Protein AF-A0A5C7PJI1-F1 (afdb_monomer_lite)

Structure (mmCIF, N/CA/C/O backbone):
data_AF-A0A5C7PJI1-F1
#
_entry.id   AF-A0A5C7PJI1-F1
#
loop_
_atom_site.group_PDB
_atom_site.id
_atom_site.type_symbol
_atom_site.label_atom_id
_atom_site.label_alt_id
_atom_site.label_comp_id
_atom_site.label_asym_id
_atom_site.label_entity_id
_atom_site.label_seq_id
_atom_site.pdbx_PDB_ins_code
_atom_site.Cartn_x
_atom_site.Cartn_y
_atom_site.Cartn_z
_atom_site.occupancy
_atom_site.B_iso_or_equiv
_atom_site.auth_seq_id
_atom_site.auth_comp_id
_atom_site.auth_asym_id
_atom_site.auth_atom_id
_atom_site.pdbx_PDB_model_num
ATOM 1 N N . MET A 1 1 ? 23.515 14.750 -4.716 1.00 52.41 1 MET A N 1
ATOM 2 C CA . MET A 1 1 ? 23.216 14.634 -3.266 1.00 52.41 1 MET A CA 1
ATOM 3 C C . MET A 1 1 ? 21.837 15.170 -2.855 1.00 52.41 1 MET A C 1
ATOM 5 O O . MET A 1 1 ? 21.389 14.827 -1.773 1.00 52.41 1 MET A O 1
ATOM 9 N N . TRP A 1 2 ? 21.141 15.983 -3.664 1.00 44.91 2 TRP A N 1
ATOM 10 C CA . TRP A 1 2 ? 19.938 16.701 -3.202 1.00 44.91 2 TRP A CA 1
ATOM 11 C C . TRP A 1 2 ? 18.648 15.899 -3.472 1.00 44.91 2 TRP A C 1
ATOM 13 O O . TRP A 1 2 ? 17.656 16.036 -2.766 1.00 44.91 2 TRP A O 1
ATOM 23 N N . THR A 1 3 ? 18.696 14.969 -4.428 1.00 54.28 3 THR A N 1
ATOM 24 C CA . THR A 1 3 ? 17.583 14.095 -4.830 1.00 54.28 3 THR A CA 1
ATOM 25 C C . THR A 1 3 ? 17.380 12.877 -3.921 1.00 54.28 3 THR A C 1
ATOM 27 O O . THR A 1 3 ? 16.266 12.369 -3.834 1.00 54.28 3 THR A O 1
ATOM 30 N N . LEU A 1 4 ? 18.406 12.447 -3.171 1.00 54.62 4 LEU A N 1
ATOM 31 C CA . LEU A 1 4 ? 18.307 11.299 -2.254 1.00 54.62 4 LEU A CA 1
ATOM 32 C C . LEU A 1 4 ? 17.438 11.607 -1.014 1.00 54.62 4 LEU A C 1
ATOM 34 O O . LEU A 1 4 ? 16.785 10.721 -0.472 1.00 54.62 4 LEU A O 1
ATOM 38 N N . LYS A 1 5 ? 17.386 12.878 -0.585 1.00 56.16 5 LYS A N 1
ATOM 39 C CA . LYS A 1 5 ? 16.623 13.318 0.598 1.00 56.16 5 LYS A CA 1
ATOM 40 C C . LYS A 1 5 ? 15.112 13.416 0.325 1.00 56.16 5 LYS A C 1
ATOM 42 O O . LYS A 1 5 ? 14.319 13.244 1.244 1.00 56.16 5 LYS A O 1
ATOM 47 N N . LEU A 1 6 ? 14.718 13.617 -0.939 1.00 59.06 6 LEU A N 1
ATOM 48 C CA . LEU A 1 6 ? 13.310 13.685 -1.356 1.00 59.06 6 LEU A CA 1
ATOM 49 C C . LEU A 1 6 ? 12.646 12.302 -1.408 1.00 59.06 6 LEU A C 1
ATOM 51 O O . LEU A 1 6 ? 11.485 12.173 -1.030 1.00 59.06 6 LEU A O 1
ATOM 55 N N . MET A 1 7 ? 13.388 11.257 -1.786 1.00 58.25 7 MET A N 1
ATOM 56 C CA . MET A 1 7 ? 12.870 9.882 -1.759 1.00 58.25 7 MET A CA 1
ATOM 57 C C . MET A 1 7 ? 12.628 9.392 -0.323 1.00 58.25 7 MET A C 1
ATOM 59 O O . MET A 1 7 ? 11.630 8.727 -0.061 1.00 58.25 7 MET A O 1
ATOM 63 N N . PHE A 1 8 ? 13.494 9.771 0.624 1.00 66.69 8 PHE A N 1
ATOM 64 C CA . PHE A 1 8 ? 13.361 9.357 2.024 1.00 66.69 8 PHE A CA 1
ATOM 65 C C . PHE A 1 8 ? 12.202 10.061 2.743 1.00 66.69 8 PHE A C 1
ATOM 67 O O . PHE A 1 8 ? 11.506 9.433 3.534 1.00 66.69 8 PHE A O 1
ATOM 74 N N . ALA A 1 9 ? 11.958 11.343 2.445 1.00 66.44 9 ALA A N 1
ATOM 75 C CA . ALA A 1 9 ? 10.841 12.093 3.022 1.00 66.44 9 ALA A CA 1
ATOM 76 C C . ALA A 1 9 ? 9.477 11.521 2.598 1.00 66.44 9 ALA A C 1
ATOM 78 O O . ALA A 1 9 ? 8.593 11.393 3.441 1.00 66.44 9 ALA A O 1
ATOM 79 N N . GLY A 1 10 ? 9.338 11.112 1.329 1.00 68.12 10 GLY A N 1
ATOM 80 C CA . GLY A 1 10 ? 8.131 10.443 0.839 1.00 68.12 10 GLY A CA 1
ATOM 81 C C . GLY A 1 10 ? 7.865 9.130 1.576 1.00 68.12 10 GLY A C 1
ATOM 82 O O . GLY A 1 10 ? 6.806 8.963 2.168 1.00 68.12 10 GLY A O 1
ATOM 83 N N . VAL A 1 11 ? 8.859 8.236 1.641 1.00 75.12 11 VAL A N 1
ATOM 84 C CA . VAL A 1 11 ? 8.717 6.942 2.340 1.00 75.12 11 VAL A CA 1
ATOM 85 C C . VAL A 1 11 ? 8.441 7.124 3.837 1.00 75.12 11 VAL A C 1
ATOM 87 O O . VAL A 1 11 ? 7.616 6.410 4.406 1.00 75.12 11 VAL A O 1
ATOM 90 N N . LEU A 1 12 ? 9.095 8.096 4.481 1.00 81.56 12 LEU A N 1
ATOM 91 C CA . LEU A 1 12 ? 8.889 8.388 5.899 1.00 81.56 12 LEU A CA 1
ATOM 92 C C . LEU A 1 12 ? 7.467 8.901 6.177 1.00 81.56 12 LEU A C 1
ATOM 94 O O . LEU A 1 12 ? 6.864 8.505 7.172 1.00 81.56 12 LEU A O 1
ATOM 98 N N . GLN A 1 13 ? 6.913 9.740 5.298 1.00 82.44 13 GLN A N 1
ATOM 99 C CA . GLN A 1 13 ? 5.544 10.249 5.416 1.00 82.44 13 GLN A CA 1
ATOM 100 C C . GLN A 1 13 ? 4.493 9.145 5.211 1.00 82.44 13 GLN A C 1
ATOM 102 O O . GLN A 1 13 ? 3.515 9.080 5.961 1.00 82.44 13 GLN A O 1
ATOM 107 N N . GLU A 1 14 ? 4.710 8.249 4.246 1.00 80.56 14 GLU A N 1
ATOM 108 C CA . GLU A 1 14 ? 3.857 7.074 4.031 1.00 80.56 14 GLU A CA 1
ATOM 109 C C . GLU A 1 14 ? 3.836 6.187 5.283 1.00 80.56 14 GLU A C 1
ATOM 111 O O . GLU A 1 14 ? 2.773 5.907 5.840 1.00 80.56 14 GLU A O 1
ATOM 116 N N . ALA A 1 15 ? 5.016 5.826 5.801 1.00 84.69 15 ALA A N 1
ATOM 117 C CA . ALA A 1 15 ? 5.147 5.004 7.003 1.00 84.69 15 ALA A CA 1
ATOM 118 C C . ALA A 1 15 ? 4.466 5.642 8.226 1.00 84.69 15 ALA A C 1
ATOM 120 O O . ALA A 1 15 ? 3.811 4.946 9.007 1.00 84.69 15 ALA A O 1
ATOM 121 N N . LEU A 1 16 ? 4.568 6.967 8.371 1.00 90.94 16 LEU A N 1
ATOM 122 C CA . LEU A 1 16 ? 3.895 7.707 9.436 1.00 90.94 16 LEU A CA 1
ATOM 123 C C . LEU A 1 16 ? 2.365 7.601 9.318 1.00 90.94 16 LEU A C 1
ATOM 125 O O . LEU A 1 16 ? 1.681 7.382 10.316 1.00 90.94 16 LEU A O 1
ATOM 129 N N . THR A 1 17 ? 1.834 7.698 8.097 1.00 89.88 17 THR A N 1
ATOM 130 C CA . THR A 1 17 ? 0.392 7.610 7.817 1.00 89.88 17 THR A CA 1
ATOM 131 C C . THR A 1 17 ? -0.158 6.224 8.159 1.00 89.88 17 THR A C 1
ATOM 133 O O . THR A 1 17 ? -1.165 6.114 8.864 1.00 89.88 17 THR A O 1
ATOM 136 N N . PHE A 1 18 ? 0.539 5.157 7.749 1.00 89.06 18 PHE A N 1
ATOM 137 C CA . PHE A 1 18 ? 0.187 3.784 8.129 1.00 89.06 18 PHE A CA 1
ATOM 138 C C . PHE A 1 18 ? 0.277 3.562 9.644 1.00 89.06 18 PHE A C 1
ATOM 140 O O . PHE A 1 18 ? -0.603 2.924 10.224 1.00 89.06 18 PHE A O 1
ATOM 147 N N . GLY A 1 19 ? 1.296 4.127 10.298 1.00 92.25 19 GLY A N 1
ATOM 148 C CA . GLY A 1 19 ? 1.455 4.061 11.750 1.00 92.25 19 GLY A CA 1
ATOM 149 C C . GLY A 1 19 ? 0.284 4.700 12.503 1.00 92.25 19 GLY A C 1
ATOM 150 O O . GLY A 1 19 ? -0.296 4.075 13.391 1.00 92.25 19 GLY A O 1
ATOM 151 N N . ILE A 1 20 ? -0.123 5.912 12.114 1.00 94.44 20 ILE A N 1
ATOM 152 C CA . ILE A 1 20 ? -1.265 6.617 12.723 1.00 94.44 20 ILE A CA 1
ATOM 153 C C . ILE A 1 20 ? -2.569 5.840 12.509 1.00 94.44 20 ILE A C 1
ATOM 155 O O . ILE A 1 20 ? -3.375 5.711 13.437 1.00 94.44 20 ILE A O 1
ATOM 159 N N . ALA A 1 21 ? -2.778 5.291 11.311 1.00 92.62 21 ALA A N 1
ATOM 160 C CA . ALA A 1 21 ? -3.955 4.481 11.017 1.00 92.62 21 ALA A CA 1
ATOM 161 C C . ALA A 1 21 ? -4.004 3.215 11.889 1.00 92.62 21 ALA A C 1
ATOM 163 O O . ALA A 1 21 ? -5.042 2.919 12.483 1.00 92.62 21 ALA A O 1
ATOM 164 N N . ALA A 1 22 ? -2.876 2.515 12.048 1.00 93.69 22 ALA A N 1
ATOM 165 C CA . ALA A 1 22 ? -2.777 1.340 12.911 1.00 93.69 22 ALA A CA 1
ATOM 166 C C . ALA A 1 22 ? -3.079 1.670 14.383 1.00 93.69 22 ALA A C 1
ATOM 168 O O . ALA A 1 22 ? -3.849 0.956 15.028 1.00 93.69 22 ALA A O 1
ATOM 169 N N . ILE A 1 23 ? -2.541 2.782 14.900 1.00 96.81 23 ILE A N 1
ATOM 170 C CA . ILE A 1 23 ? -2.831 3.256 16.263 1.00 96.81 23 ILE A CA 1
ATOM 171 C C . ILE A 1 23 ? -4.322 3.575 16.410 1.00 96.81 23 ILE A C 1
ATOM 173 O O . ILE A 1 23 ? -4.943 3.182 17.394 1.00 96.81 23 ILE A O 1
ATOM 177 N N . THR A 1 24 ? -4.923 4.232 15.418 1.00 96.25 24 THR A N 1
ATOM 178 C CA . THR A 1 24 ? -6.348 4.587 15.434 1.00 96.25 24 THR A CA 1
ATOM 179 C C . THR A 1 24 ? -7.232 3.340 15.476 1.00 96.25 24 THR A C 1
ATOM 181 O O . THR A 1 24 ? -8.161 3.269 16.280 1.00 96.25 24 THR A O 1
ATOM 184 N N . ILE A 1 25 ? -6.920 2.321 14.669 1.00 96.19 25 ILE A N 1
ATOM 185 C CA . ILE A 1 25 ? -7.614 1.026 14.699 1.00 96.19 25 ILE A CA 1
ATOM 186 C C . ILE A 1 25 ? -7.466 0.377 16.080 1.00 96.19 25 ILE A C 1
ATOM 188 O O . ILE A 1 25 ? -8.464 -0.050 16.658 1.00 96.19 25 ILE A O 1
ATOM 192 N N . ALA A 1 26 ? -6.254 0.346 16.643 1.00 96.50 26 ALA A N 1
ATOM 193 C CA . ALA A 1 26 ? -6.009 -0.230 17.964 1.00 96.50 26 ALA A CA 1
ATOM 194 C C . ALA A 1 26 ? -6.824 0.474 19.063 1.00 96.50 26 ALA A C 1
ATOM 196 O O . ALA A 1 26 ? -7.465 -0.190 19.877 1.00 96.50 26 ALA A O 1
ATOM 197 N N . VAL A 1 27 ? -6.870 1.810 19.048 1.00 97.12 27 VAL A N 1
ATOM 198 C CA . VAL A 1 27 ? -7.663 2.611 19.992 1.00 97.12 27 VAL A CA 1
ATOM 199 C C . VAL A 1 27 ? -9.160 2.336 19.834 1.00 97.12 27 VAL A C 1
ATOM 201 O O . VAL A 1 27 ? -9.853 2.166 20.836 1.00 97.12 27 VAL A O 1
ATOM 204 N N . LEU A 1 28 ? -9.671 2.236 18.604 1.00 96.25 28 LEU A N 1
ATOM 205 C CA . LEU A 1 28 ? -11.083 1.924 18.351 1.00 96.25 28 LEU A CA 1
ATOM 206 C C . LEU A 1 28 ? -11.466 0.518 18.826 1.00 96.25 28 LEU A C 1
ATOM 208 O O . LEU A 1 28 ? -12.541 0.336 19.401 1.00 96.25 28 LEU A O 1
ATOM 212 N N . LEU A 1 29 ? -10.591 -0.469 18.621 1.00 96.62 29 LEU A N 1
ATOM 213 C CA . LEU A 1 29 ? -10.796 -1.834 19.108 1.00 96.62 29 LEU A CA 1
ATOM 214 C C . LEU A 1 29 ? -10.760 -1.894 20.639 1.00 96.62 29 LEU A C 1
ATOM 216 O O . LEU A 1 29 ? -11.616 -2.537 21.248 1.00 96.62 29 LEU A O 1
ATOM 220 N N . LEU A 1 30 ? -9.829 -1.172 21.267 1.00 97.06 30 LEU A N 1
ATOM 221 C CA . LEU A 1 30 ? -9.754 -1.058 22.721 1.00 97.06 30 LEU A CA 1
ATOM 222 C C . LEU A 1 30 ? -11.014 -0.383 23.285 1.00 97.06 30 LEU A C 1
ATOM 224 O O . LEU A 1 30 ? -11.617 -0.883 24.231 1.00 97.06 30 LEU A O 1
ATOM 228 N N . ALA A 1 31 ? -11.479 0.702 22.662 1.00 93.81 31 ALA A N 1
ATOM 229 C CA . ALA A 1 31 ? -12.723 1.366 23.041 1.00 93.81 31 ALA A CA 1
ATOM 230 C C . ALA A 1 31 ? -13.932 0.422 22.916 1.00 93.81 31 ALA A C 1
ATOM 232 O O . ALA A 1 31 ? -14.760 0.349 23.824 1.00 93.81 31 ALA A O 1
ATOM 233 N N . ALA A 1 32 ? -14.013 -0.369 21.840 1.00 94.62 32 ALA A N 1
ATOM 234 C CA . ALA A 1 32 ? -15.071 -1.364 21.669 1.00 94.62 32 ALA A CA 1
ATOM 235 C C . ALA A 1 32 ? -15.056 -2.452 22.762 1.00 94.62 32 ALA A C 1
ATOM 237 O O . ALA A 1 32 ? -16.107 -3.009 23.090 1.00 94.62 32 ALA A O 1
ATOM 238 N N . TRP A 1 33 ? -13.893 -2.748 23.349 1.00 95.75 33 TRP A N 1
ATOM 239 C CA . TRP A 1 33 ? -13.782 -3.681 24.469 1.00 95.75 33 TRP A CA 1
ATOM 240 C C . TRP A 1 33 ? -14.408 -3.113 25.749 1.00 95.75 33 TRP A C 1
ATOM 242 O O . TRP A 1 33 ? -15.256 -3.768 26.359 1.00 95.75 33 TRP A O 1
ATOM 252 N N . PHE A 1 34 ? -14.043 -1.879 26.113 1.00 96.31 34 PHE A N 1
ATOM 253 C CA . PHE A 1 34 ? -14.434 -1.257 27.385 1.00 96.31 34 PHE A CA 1
ATOM 254 C C . PHE A 1 34 ? -15.834 -0.631 27.396 1.00 96.31 34 PHE A C 1
ATOM 256 O O . PHE A 1 34 ? -16.415 -0.468 28.467 1.00 96.31 34 PHE A O 1
ATOM 263 N N . VAL A 1 35 ? -16.408 -0.276 26.243 1.00 94.50 35 VAL A N 1
ATOM 264 C CA . VAL A 1 35 ? -17.724 0.377 26.210 1.00 94.50 35 VAL A CA 1
ATOM 265 C C . VAL A 1 35 ? -18.850 -0.629 26.495 1.00 94.50 35 VAL A C 1
ATOM 267 O O . VAL A 1 35 ? -19.022 -1.566 25.726 1.00 94.50 35 VAL A O 1
ATOM 270 N N . PRO A 1 36 ? -19.705 -0.438 27.517 1.00 94.44 36 PRO A N 1
ATOM 271 C CA . PRO A 1 36 ? -20.783 -1.385 27.827 1.00 94.44 36 PRO A CA 1
ATOM 272 C C . PRO A 1 36 ? -21.941 -1.352 26.811 1.00 94.44 36 PRO A C 1
ATOM 274 O O . PRO A 1 36 ? -22.667 -2.332 26.650 1.00 94.44 36 PRO A O 1
ATOM 277 N N . SER A 1 37 ? -22.121 -0.240 26.091 1.00 97.31 37 SER A N 1
ATOM 278 C CA . SER A 1 37 ? -23.216 -0.069 25.130 1.00 97.31 37 SER A CA 1
ATOM 279 C C . SER A 1 37 ? -22.970 -0.829 23.824 1.00 97.31 37 SER A C 1
ATOM 281 O O . SER A 1 37 ? -22.072 -0.496 23.049 1.00 97.31 37 SER A O 1
ATOM 283 N N . VAL A 1 38 ? -23.842 -1.797 23.522 1.00 96.75 38 VAL A N 1
ATOM 284 C CA . VAL A 1 38 ? -23.804 -2.596 22.281 1.00 96.75 38 VAL A CA 1
ATOM 285 C C . VAL A 1 38 ? -23.862 -1.718 21.027 1.00 96.75 38 VAL A C 1
ATOM 287 O O . VAL A 1 38 ? -23.196 -2.015 20.034 1.00 96.75 38 VAL A O 1
ATOM 290 N N . ARG A 1 39 ? -24.628 -0.616 21.062 1.00 96.81 39 ARG A N 1
ATOM 291 C CA . ARG A 1 39 ? -24.717 0.320 19.929 1.00 96.81 39 ARG A CA 1
ATOM 292 C C . ARG A 1 39 ? -23.369 0.988 19.663 1.00 96.81 39 ARG A C 1
ATOM 294 O O . ARG A 1 39 ? -22.920 0.968 18.522 1.00 96.81 39 ARG A O 1
ATOM 301 N N . LEU A 1 40 ? -22.699 1.500 20.699 1.00 95.94 40 LEU A N 1
ATOM 302 C CA . LEU A 1 40 ? -21.373 2.107 20.536 1.00 95.94 40 LEU A CA 1
ATOM 303 C C . LEU A 1 40 ? -20.330 1.080 20.082 1.00 95.94 40 LEU A C 1
ATOM 305 O O . LEU A 1 40 ? -19.542 1.400 19.201 1.00 95.94 40 LEU A O 1
ATOM 309 N N . LYS A 1 41 ? -20.351 -0.155 20.609 1.00 95.94 41 LYS A N 1
ATOM 310 C CA . LYS A 1 41 ? -19.427 -1.213 20.160 1.00 95.94 41 LYS A CA 1
ATOM 311 C C . LYS A 1 41 ? -19.508 -1.437 18.653 1.00 95.94 41 LYS A C 1
ATOM 313 O O . LYS A 1 41 ? -18.479 -1.491 17.987 1.00 95.94 41 LYS A O 1
ATOM 318 N N . ARG A 1 42 ? -20.726 -1.531 18.104 1.00 96.75 42 ARG A N 1
ATOM 319 C CA . ARG A 1 42 ? -20.936 -1.692 16.655 1.00 96.75 42 ARG A CA 1
ATOM 320 C C . ARG A 1 42 ? -20.391 -0.504 15.869 1.00 96.75 42 ARG A C 1
ATOM 322 O O . ARG A 1 42 ? -19.744 -0.716 14.851 1.00 96.75 42 ARG A O 1
ATOM 329 N N . VAL A 1 43 ? -20.603 0.717 16.360 1.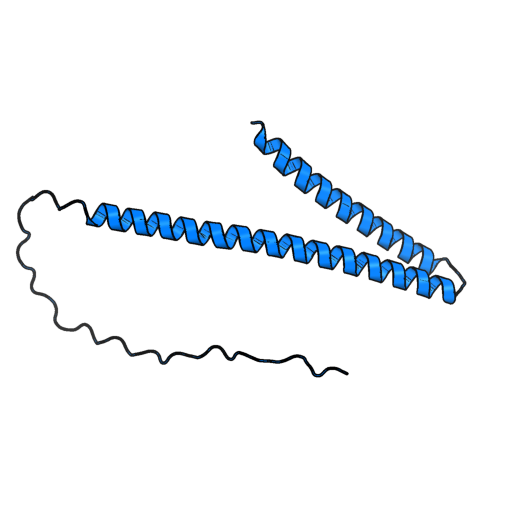00 96.81 43 VAL A N 1
ATOM 330 C CA . VAL A 1 43 ? -20.066 1.932 15.732 1.00 96.81 43 VAL A CA 1
ATOM 331 C C . VAL A 1 43 ? -18.533 1.920 15.748 1.00 96.81 43 VAL A C 1
ATOM 333 O O . VAL A 1 43 ? -17.925 2.059 14.690 1.00 96.81 43 VAL A O 1
ATOM 336 N N . CYS A 1 44 ? -17.897 1.657 16.893 1.00 96.44 44 CYS A N 1
ATOM 337 C CA . CYS A 1 44 ? -16.438 1.558 17.000 1.00 96.44 44 CYS A CA 1
ATOM 338 C C . CYS A 1 44 ? -15.859 0.478 16.075 1.00 96.44 44 CYS A C 1
ATOM 340 O O . CYS A 1 44 ? -14.887 0.740 15.371 1.00 96.44 44 CYS A O 1
ATOM 342 N N . LEU A 1 45 ? -16.482 -0.704 16.019 1.00 96.06 45 LEU A N 1
ATOM 343 C CA . LEU A 1 45 ? -16.067 -1.785 15.120 1.00 96.06 45 LEU A CA 1
ATOM 344 C C . LEU A 1 45 ? -16.238 -1.406 13.644 1.00 96.06 45 LEU A C 1
ATOM 346 O O . LEU A 1 45 ? -15.346 -1.676 12.845 1.00 96.06 45 LEU A O 1
ATOM 350 N N . SER A 1 46 ? -17.342 -0.746 13.277 1.00 97.50 46 SER A N 1
ATOM 351 C CA . SER A 1 46 ? -17.552 -0.276 11.901 1.00 97.50 46 SER A CA 1
ATOM 352 C C . SER A 1 46 ? -16.533 0.784 11.486 1.00 97.50 46 SER A C 1
ATOM 354 O O . SER A 1 46 ? -16.019 0.725 10.373 1.00 97.50 46 SER A O 1
ATOM 356 N N . LEU A 1 47 ? -16.178 1.701 12.392 1.00 95.75 47 LEU A N 1
ATOM 357 C CA . LEU A 1 47 ? -15.144 2.705 12.154 1.00 95.75 47 LEU A CA 1
ATOM 358 C C . LEU A 1 47 ? -13.767 2.052 12.014 1.00 95.75 47 LEU A C 1
ATOM 360 O O . LEU A 1 47 ? -13.045 2.368 11.075 1.00 95.75 47 LEU A O 1
ATOM 364 N N . ALA A 1 48 ? -13.424 1.101 12.887 1.00 94.94 48 ALA A N 1
ATOM 365 C CA . ALA A 1 48 ? -12.161 0.369 12.802 1.00 94.94 48 ALA A CA 1
ATOM 366 C C . ALA A 1 48 ? -12.042 -0.392 11.472 1.00 94.94 48 ALA A C 1
ATOM 368 O O . ALA A 1 48 ? -11.003 -0.333 10.817 1.00 94.94 48 ALA A O 1
ATOM 369 N N . ALA A 1 49 ? -13.122 -1.050 11.040 1.00 95.81 49 ALA A N 1
ATOM 370 C CA . ALA A 1 49 ? -13.177 -1.730 9.751 1.00 95.81 49 ALA A CA 1
ATOM 371 C C . ALA A 1 49 ? -13.044 -0.748 8.577 1.00 95.81 49 ALA A C 1
ATOM 373 O O . ALA A 1 49 ? -12.273 -1.008 7.657 1.00 95.81 49 ALA A O 1
ATOM 374 N N . ALA A 1 50 ? -13.740 0.392 8.616 1.00 96.25 50 ALA A N 1
ATOM 375 C CA . ALA A 1 50 ? -13.657 1.410 7.571 1.00 96.25 50 ALA A CA 1
ATOM 376 C C . ALA A 1 50 ? -12.236 1.975 7.431 1.00 96.25 50 ALA A C 1
ATOM 378 O O . ALA A 1 50 ? -11.720 2.052 6.317 1.00 96.25 50 ALA A O 1
ATOM 379 N N . VAL A 1 51 ? -11.579 2.302 8.551 1.00 94.81 51 VAL A N 1
ATOM 380 C CA . VAL A 1 51 ? -10.180 2.756 8.555 1.00 94.81 51 VAL A CA 1
ATOM 381 C C . VAL A 1 51 ? -9.269 1.657 8.010 1.00 94.81 51 VAL A C 1
ATOM 383 O O . VAL A 1 51 ? -8.476 1.925 7.116 1.00 94.81 51 VAL A O 1
ATOM 386 N N . GLY A 1 52 ? -9.428 0.409 8.462 1.00 94.81 52 GLY A N 1
ATOM 387 C CA . GLY A 1 52 ? -8.633 -0.721 7.975 1.00 94.81 52 GLY A CA 1
ATOM 388 C C . GLY A 1 52 ? -8.762 -0.951 6.466 1.00 94.81 52 GLY A C 1
ATOM 389 O O . GLY A 1 52 ? -7.752 -1.110 5.783 1.00 94.81 52 GLY A O 1
ATOM 390 N N . ILE A 1 53 ? -9.984 -0.909 5.926 1.00 96.69 53 ILE A N 1
ATOM 391 C CA . ILE A 1 53 ? -10.233 -1.051 4.484 1.00 96.69 53 ILE A CA 1
ATOM 392 C C . ILE A 1 53 ? -9.633 0.127 3.713 1.00 96.69 53 ILE A C 1
ATOM 394 O O . ILE A 1 53 ? -8.998 -0.092 2.684 1.00 96.69 53 ILE A O 1
ATOM 398 N N . ALA A 1 54 ? -9.790 1.359 4.205 1.00 93.88 54 ALA A N 1
ATOM 399 C CA . ALA A 1 54 ? -9.220 2.542 3.567 1.00 93.88 54 ALA A CA 1
ATOM 400 C C . ALA A 1 54 ? -7.686 2.469 3.512 1.00 93.88 54 ALA A C 1
ATOM 402 O O . ALA A 1 54 ? -7.096 2.671 2.451 1.00 93.88 54 ALA A O 1
ATOM 403 N N . THR A 1 55 ? -7.041 2.108 4.623 1.00 93.50 55 THR A N 1
ATOM 404 C CA . THR A 1 55 ? -5.587 1.924 4.696 1.00 93.50 55 THR A CA 1
ATOM 405 C C . THR A 1 55 ? -5.112 0.794 3.782 1.00 93.50 55 THR A C 1
ATOM 407 O O . THR A 1 55 ? -4.109 0.948 3.088 1.00 93.50 55 THR A O 1
ATOM 410 N N . PHE A 1 56 ? -5.845 -0.321 3.721 1.00 93.06 56 PHE A N 1
ATOM 411 C CA . PHE A 1 56 ? -5.520 -1.431 2.827 1.00 93.06 56 PHE A CA 1
ATOM 412 C C . PHE A 1 56 ? -5.648 -1.040 1.348 1.00 93.06 56 PHE A C 1
ATOM 414 O O . PHE A 1 56 ? -4.727 -1.279 0.571 1.00 93.06 56 PHE A O 1
ATOM 421 N N . ALA A 1 57 ? -6.753 -0.399 0.958 1.00 93.81 57 ALA A N 1
ATOM 422 C CA . ALA A 1 57 ? -6.977 0.061 -0.412 1.00 93.81 57 ALA A CA 1
ATOM 423 C C . ALA A 1 57 ? -5.905 1.065 -0.854 1.00 93.81 57 ALA A C 1
ATOM 425 O O . ALA A 1 57 ? -5.394 0.974 -1.970 1.00 93.81 57 ALA A O 1
ATOM 426 N N . TYR A 1 58 ? -5.525 1.973 0.045 1.00 91.50 58 TYR A N 1
ATOM 427 C CA . TYR A 1 58 ? -4.434 2.909 -0.183 1.00 91.50 58 TYR A CA 1
ATOM 428 C C . TYR A 1 58 ? -3.100 2.177 -0.413 1.00 91.50 58 TYR A C 1
ATOM 430 O O . TYR A 1 58 ? -2.442 2.411 -1.424 1.00 91.50 58 TYR A O 1
ATOM 438 N N . GLY A 1 59 ? -2.750 1.208 0.443 1.00 88.88 59 GLY A N 1
ATOM 439 C CA . GLY A 1 59 ? -1.538 0.396 0.276 1.00 88.88 59 GLY A CA 1
ATOM 440 C C . GLY A 1 59 ? -1.503 -0.401 -1.034 1.00 88.88 59 GLY A C 1
ATOM 441 O O . GLY A 1 59 ? -0.484 -0.407 -1.723 1.00 88.88 59 GLY A O 1
ATOM 442 N N . VAL A 1 60 ? -2.623 -1.019 -1.427 1.00 90.62 60 VAL A N 1
ATOM 443 C CA . VAL A 1 60 ? -2.736 -1.735 -2.713 1.00 90.62 60 VAL A CA 1
ATOM 444 C C . VAL A 1 60 ? -2.579 -0.780 -3.899 1.00 90.62 60 VAL A C 1
ATOM 446 O O . VAL A 1 60 ? -1.911 -1.125 -4.874 1.00 90.62 60 VAL A O 1
ATOM 449 N N . GLY A 1 61 ? -3.154 0.423 -3.817 1.00 88.12 61 GLY A N 1
ATOM 450 C CA . GLY A 1 61 ? -3.000 1.455 -4.843 1.00 88.12 61 GLY A CA 1
ATOM 451 C C . GLY A 1 61 ? -1.538 1.855 -5.049 1.00 88.12 61 GLY A C 1
ATOM 452 O O . GLY A 1 61 ? -1.052 1.847 -6.180 1.00 88.12 61 GLY A O 1
ATOM 453 N N . VAL A 1 62 ? -0.818 2.112 -3.952 1.00 85.38 62 VAL A N 1
ATOM 454 C CA . VAL A 1 62 ? 0.611 2.463 -3.981 1.00 85.38 62 VAL A CA 1
ATOM 455 C C . VAL A 1 62 ? 1.454 1.325 -4.573 1.00 85.38 62 VAL A C 1
ATOM 457 O O . VAL A 1 62 ? 2.286 1.568 -5.449 1.00 85.38 62 VAL A O 1
ATOM 460 N N . GLN A 1 63 ? 1.209 0.075 -4.162 1.00 83.12 63 GLN A N 1
ATOM 461 C CA . GLN A 1 63 ? 1.917 -1.094 -4.697 1.00 83.12 63 GLN A CA 1
ATOM 462 C C . GLN A 1 63 ? 1.707 -1.234 -6.213 1.00 83.12 63 GLN A C 1
ATOM 464 O O . GLN A 1 63 ? 2.658 -1.463 -6.961 1.00 83.12 63 GLN A O 1
ATOM 469 N N . HIS A 1 64 ? 0.470 -1.039 -6.682 1.00 89.00 64 HIS A N 1
ATOM 470 C CA . HIS A 1 64 ? 0.142 -1.177 -8.096 1.00 89.00 64 HIS A CA 1
ATOM 471 C C . HIS A 1 64 ? 0.842 -0.125 -8.970 1.00 89.00 64 HIS A C 1
ATOM 473 O O . HIS A 1 64 ? 1.313 -0.439 -10.067 1.00 89.00 64 HIS A O 1
ATOM 479 N N . GLU A 1 65 ? 0.959 1.116 -8.491 1.00 84.88 65 GLU A N 1
ATOM 480 C CA . GLU A 1 65 ? 1.732 2.147 -9.188 1.00 84.88 65 GLU A CA 1
ATOM 481 C C . GLU A 1 65 ? 3.226 1.824 -9.236 1.00 84.88 65 GLU A C 1
ATOM 483 O O . GLU A 1 65 ? 3.868 2.041 -10.271 1.00 84.88 65 GLU A O 1
ATOM 488 N N . TYR A 1 66 ? 3.771 1.279 -8.148 1.00 85.31 66 TYR A N 1
ATOM 489 C CA . TYR A 1 66 ? 5.176 0.893 -8.068 1.00 85.31 66 TYR A CA 1
ATOM 490 C C . TYR A 1 66 ? 5.509 -0.222 -9.068 1.00 85.31 66 TYR A C 1
ATOM 492 O O . TYR A 1 66 ? 6.430 -0.081 -9.878 1.00 85.31 66 TYR A O 1
ATOM 500 N N . ASP A 1 67 ? 4.685 -1.270 -9.117 1.00 85.44 67 ASP A N 1
ATOM 501 C CA . ASP A 1 67 ? 4.836 -2.366 -10.077 1.00 85.44 67 ASP A CA 1
ATOM 502 C C . ASP A 1 67 ? 4.735 -1.869 -11.527 1.00 85.44 67 ASP A C 1
ATOM 504 O O . ASP A 1 67 ? 5.497 -2.292 -12.404 1.00 85.44 67 ASP A O 1
ATOM 508 N N . ARG A 1 68 ? 3.833 -0.913 -11.795 1.00 87.75 68 ARG A N 1
ATOM 509 C CA . ARG A 1 68 ? 3.670 -0.316 -13.127 1.00 87.75 68 ARG A CA 1
ATOM 510 C C . ARG A 1 68 ? 4.903 0.477 -13.564 1.00 87.75 68 ARG A C 1
ATOM 512 O O . ARG A 1 68 ? 5.218 0.480 -14.757 1.00 87.75 68 ARG A O 1
ATOM 519 N N . ARG A 1 69 ? 5.597 1.144 -12.635 1.00 82.81 69 ARG A N 1
ATOM 520 C CA . ARG A 1 69 ? 6.861 1.844 -12.924 1.00 82.81 69 ARG A CA 1
ATOM 521 C C . ARG A 1 69 ? 7.971 0.854 -13.264 1.00 82.81 69 ARG A C 1
ATOM 523 O O . ARG A 1 69 ? 8.562 0.979 -14.334 1.00 82.81 69 ARG A O 1
ATOM 530 N N . ILE A 1 70 ? 8.158 -0.179 -12.443 1.00 85.25 70 ILE A N 1
ATOM 531 C CA . ILE A 1 70 ? 9.176 -1.217 -12.678 1.00 85.25 70 ILE A CA 1
ATOM 532 C C . ILE A 1 70 ? 8.943 -1.928 -14.017 1.00 85.25 70 ILE A C 1
ATOM 534 O O . ILE A 1 70 ? 9.883 -2.182 -14.769 1.00 85.25 70 ILE A O 1
ATOM 538 N N . ALA A 1 71 ? 7.688 -2.242 -14.351 1.00 88.25 71 ALA A N 1
ATOM 539 C CA . ALA A 1 71 ? 7.362 -2.896 -15.615 1.00 88.25 71 ALA A CA 1
ATOM 540 C C . ALA A 1 71 ? 7.776 -2.055 -16.835 1.00 88.25 71 ALA A C 1
ATOM 542 O O . ALA A 1 71 ? 8.256 -2.609 -17.823 1.00 88.25 71 ALA A O 1
ATOM 543 N N . ARG A 1 72 ? 7.627 -0.724 -16.771 1.00 85.81 72 ARG A N 1
ATOM 544 C CA . ARG A 1 72 ? 8.064 0.182 -17.845 1.00 85.81 72 ARG A CA 1
ATOM 545 C C . A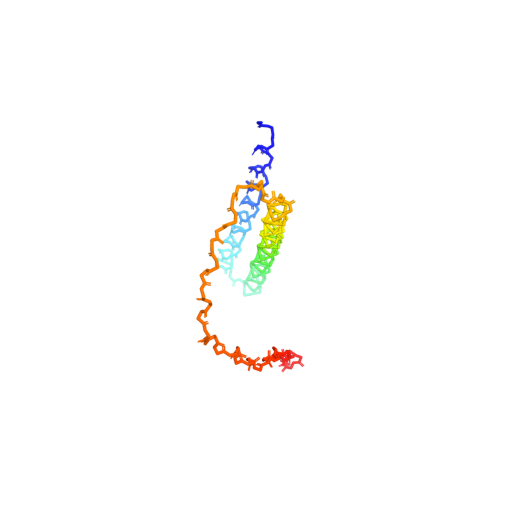RG A 1 72 ? 9.581 0.251 -17.952 1.00 85.81 72 ARG A C 1
ATOM 547 O O . ARG A 1 72 ? 10.090 0.205 -19.067 1.00 85.81 72 ARG A O 1
ATOM 554 N N . GLU A 1 73 ? 10.284 0.315 -16.826 1.00 87.94 73 GLU A N 1
ATOM 555 C CA . GLU A 1 73 ? 11.752 0.330 -16.813 1.00 87.94 73 GLU A CA 1
ATOM 556 C C . GLU A 1 73 ? 12.324 -0.928 -17.477 1.00 87.94 73 GLU A C 1
ATOM 558 O O . GLU A 1 73 ? 13.133 -0.814 -18.394 1.00 87.94 73 GLU A O 1
ATOM 563 N N . ARG A 1 74 ? 11.793 -2.116 -17.155 1.00 88.00 74 ARG A N 1
ATOM 564 C CA . ARG A 1 74 ? 12.226 -3.373 -17.798 1.00 88.00 74 ARG A CA 1
ATOM 565 C C . ARG A 1 74 ? 11.984 -3.408 -19.310 1.00 88.00 74 ARG A C 1
ATOM 567 O O . ARG A 1 74 ? 12.727 -4.065 -20.034 1.00 88.00 74 ARG A O 1
ATOM 574 N N . VAL A 1 75 ? 10.923 -2.764 -19.805 1.00 89.31 75 VAL A N 1
ATOM 575 C CA . VAL A 1 75 ? 10.659 -2.680 -21.255 1.00 89.31 75 VAL A CA 1
ATOM 576 C C . VAL A 1 75 ? 11.649 -1.732 -21.930 1.00 89.31 75 VAL A C 1
ATOM 578 O O . VAL A 1 75 ? 12.141 -2.049 -23.011 1.00 89.31 75 VAL A O 1
ATOM 581 N N . LEU A 1 76 ? 11.968 -0.603 -21.292 1.00 87.12 76 LEU A N 1
ATOM 582 C CA . LEU A 1 76 ? 12.944 0.356 -21.809 1.00 87.12 76 LEU A CA 1
ATOM 583 C C . LEU A 1 76 ? 14.357 -0.239 -21.864 1.00 87.12 76 LEU A C 1
ATOM 585 O O . LEU A 1 76 ? 15.038 -0.063 -22.870 1.00 87.12 76 LEU A O 1
ATOM 589 N N . GLU A 1 77 ? 14.769 -0.995 -20.843 1.00 88.75 77 GLU A N 1
ATOM 590 C CA . GLU A 1 77 ? 16.058 -1.705 -20.839 1.00 88.75 77 GLU A CA 1
ATOM 591 C C . GLU A 1 77 ? 16.163 -2.692 -22.007 1.00 88.75 77 GLU A C 1
ATOM 593 O O . GLU A 1 77 ? 17.126 -2.649 -22.770 1.00 88.75 77 GLU A O 1
ATOM 598 N N . ARG A 1 78 ? 15.124 -3.507 -22.238 1.00 89.88 78 ARG A N 1
ATOM 599 C CA . ARG A 1 78 ? 15.099 -4.442 -23.375 1.00 89.88 78 ARG A CA 1
ATOM 600 C C . ARG A 1 78 ? 15.193 -3.733 -24.723 1.00 89.88 78 ARG A C 1
ATOM 602 O O . ARG A 1 78 ? 15.889 -4.209 -25.612 1.00 89.88 78 ARG A O 1
ATOM 609 N N . GLN A 1 79 ? 14.514 -2.597 -24.887 1.00 89.75 79 GLN A N 1
ATOM 610 C CA . GLN A 1 79 ? 14.607 -1.819 -26.125 1.00 89.75 79 GLN A CA 1
ATOM 611 C C . GLN A 1 79 ? 16.000 -1.216 -26.327 1.00 89.75 79 GLN A C 1
ATOM 613 O O . GLN A 1 79 ? 16.476 -1.155 -27.461 1.00 89.75 79 GLN A O 1
ATOM 618 N N . ALA A 1 80 ? 16.662 -0.791 -25.249 1.00 90.38 80 ALA A N 1
ATOM 619 C CA . ALA A 1 80 ? 18.032 -0.300 -25.315 1.00 90.38 80 ALA A CA 1
ATOM 620 C C . ALA A 1 80 ? 19.010 -1.411 -25.737 1.00 90.38 80 ALA A C 1
ATOM 622 O O . ALA A 1 80 ? 19.862 -1.176 -26.597 1.00 90.38 80 ALA A O 1
ATOM 623 N N . ASP A 1 81 ? 18.845 -2.625 -25.208 1.00 90.50 81 ASP A N 1
ATOM 624 C CA . ASP A 1 81 ? 19.656 -3.786 -25.589 1.00 90.50 81 ASP A CA 1
ATOM 625 C C . ASP A 1 81 ? 19.423 -4.194 -27.051 1.00 90.50 81 ASP A C 1
ATOM 627 O O . ASP A 1 81 ? 20.376 -4.418 -27.800 1.00 90.50 81 ASP A O 1
ATOM 631 N N . GLU A 1 82 ? 18.166 -4.219 -27.504 1.00 88.25 82 GLU A N 1
ATOM 632 C CA . GLU A 1 82 ? 17.829 -4.490 -28.907 1.00 88.25 82 GLU A CA 1
ATOM 633 C C . GLU A 1 82 ? 18.414 -3.433 -29.857 1.00 88.25 82 GLU A C 1
ATOM 635 O O . GLU A 1 82 ? 18.902 -3.766 -30.941 1.00 88.25 82 GLU A O 1
ATOM 640 N N . ALA A 1 83 ? 18.396 -2.157 -29.462 1.00 86.31 83 ALA A N 1
ATOM 641 C CA . ALA A 1 83 ? 18.999 -1.078 -30.238 1.00 86.31 83 ALA A CA 1
ATOM 642 C C . ALA A 1 83 ? 20.526 -1.227 -30.333 1.00 86.31 83 ALA A C 1
ATOM 644 O O . ALA A 1 83 ? 21.084 -1.024 -31.414 1.00 86.31 83 ALA A O 1
ATOM 645 N N . ARG A 1 84 ? 21.197 -1.646 -29.250 1.00 82.88 84 ARG A N 1
ATOM 646 C CA . ARG A 1 84 ? 22.640 -1.944 -29.259 1.00 82.88 84 ARG A CA 1
ATOM 647 C C . ARG A 1 84 ? 22.982 -3.116 -30.171 1.00 82.88 84 ARG A C 1
ATOM 649 O O . ARG A 1 84 ? 23.859 -2.974 -31.014 1.00 82.88 84 ARG A O 1
ATOM 656 N N . GLN A 1 85 ? 22.246 -4.223 -30.084 1.00 85.19 85 GLN A N 1
ATOM 657 C CA . GLN A 1 85 ? 22.467 -5.378 -30.965 1.00 85.19 85 GLN A CA 1
ATOM 658 C C . GLN A 1 85 ? 22.251 -5.034 -32.444 1.00 85.19 85 GLN A C 1
ATOM 660 O O . GLN A 1 85 ? 22.959 -5.540 -33.317 1.00 85.19 85 GLN A O 1
ATOM 665 N N . ARG A 1 86 ? 21.278 -4.164 -32.752 1.00 80.94 86 ARG A N 1
ATOM 666 C CA . ARG A 1 86 ? 21.095 -3.654 -34.119 1.00 80.94 86 ARG A CA 1
ATOM 667 C C . ARG A 1 86 ? 22.272 -2.794 -34.560 1.00 80.94 86 ARG A C 1
ATOM 669 O O . ARG A 1 86 ? 22.751 -3.005 -35.668 1.00 80.94 86 ARG A O 1
ATOM 676 N N . ALA A 1 87 ? 22.742 -1.884 -33.707 1.00 79.69 87 ALA A N 1
ATOM 677 C CA . ALA A 1 87 ? 23.893 -1.037 -34.003 1.00 79.69 87 ALA A CA 1
ATOM 678 C C . ALA A 1 87 ? 25.169 -1.864 -34.253 1.00 79.69 87 ALA A C 1
ATOM 680 O O . ALA A 1 87 ? 25.873 -1.603 -35.228 1.00 79.69 87 ALA A O 1
ATOM 681 N N . GLU A 1 88 ? 25.416 -2.902 -33.447 1.00 75.94 88 GLU A N 1
ATOM 682 C CA . GLU A 1 88 ? 26.545 -3.829 -33.619 1.00 75.94 88 GLU A CA 1
ATOM 683 C C . GLU A 1 88 ? 26.465 -4.615 -34.935 1.00 75.94 88 GLU A C 1
ATOM 685 O O . GLU A 1 88 ? 27.477 -4.770 -35.613 1.00 75.94 88 GLU A O 1
ATOM 690 N N . ARG A 1 89 ? 25.270 -5.048 -35.364 1.00 70.62 89 ARG A N 1
ATOM 691 C CA . ARG A 1 89 ? 25.088 -5.713 -36.671 1.00 70.62 89 ARG A CA 1
ATOM 692 C C . ARG A 1 89 ? 25.293 -4.794 -37.876 1.00 70.62 89 ARG A C 1
ATOM 694 O O . ARG A 1 89 ? 25.553 -5.295 -38.965 1.00 70.62 89 ARG A O 1
ATOM 701 N N . THR A 1 90 ? 25.147 -3.481 -37.713 1.00 66.81 90 THR A N 1
ATOM 702 C CA . THR A 1 90 ? 25.379 -2.495 -38.785 1.00 66.81 90 THR A CA 1
ATOM 703 C C . THR A 1 90 ? 26.831 -2.052 -38.929 1.00 66.81 90 THR A C 1
ATOM 705 O O . THR A 1 90 ? 27.119 -1.307 -39.861 1.00 66.81 90 THR A O 1
ATOM 708 N N . ILE A 1 91 ? 27.752 -2.503 -38.072 1.00 59.44 91 ILE A N 1
ATOM 709 C CA . ILE A 1 91 ? 29.184 -2.362 -38.350 1.00 59.44 91 ILE A CA 1
ATOM 710 C C . ILE A 1 91 ? 29.514 -3.434 -39.399 1.00 59.44 91 ILE A C 1
ATOM 712 O O . ILE A 1 91 ? 29.477 -4.620 -39.062 1.00 59.44 91 ILE A O 1
ATOM 716 N N . PRO A 1 92 ? 29.778 -3.077 -40.673 1.00 54.28 92 PRO A N 1
ATOM 717 C CA . PRO A 1 92 ? 30.219 -4.067 -41.642 1.00 54.28 92 PRO A CA 1
ATOM 718 C C . PRO A 1 92 ? 31.495 -4.706 -41.084 1.00 54.28 92 PRO A C 1
ATOM 720 O O . PRO A 1 92 ? 32.368 -3.965 -40.617 1.00 54.28 92 PRO A O 1
ATOM 723 N N . PRO A 1 93 ? 31.616 -6.045 -41.078 1.00 52.75 93 PRO A N 1
ATOM 724 C CA . PRO A 1 93 ? 32.868 -6.669 -40.691 1.00 52.75 93 PRO A CA 1
ATOM 725 C C . PRO A 1 93 ? 33.966 -6.036 -41.544 1.00 52.75 93 PRO A C 1
ATOM 727 O O . PRO A 1 93 ? 33.873 -6.020 -42.774 1.00 52.75 93 PRO A O 1
ATOM 730 N N . VAL A 1 94 ? 34.975 -5.454 -40.890 1.00 58.12 94 VAL A N 1
ATOM 731 C CA . VAL A 1 94 ? 36.224 -5.106 -41.566 1.00 58.12 94 VAL A CA 1
ATOM 732 C C . VAL A 1 94 ? 36.657 -6.382 -42.269 1.00 58.12 94 VAL A C 1
ATOM 734 O O . VAL A 1 94 ? 36.751 -7.425 -41.624 1.00 58.12 94 VAL A O 1
ATOM 737 N N . ALA A 1 95 ? 36.814 -6.300 -43.589 1.00 54.56 95 ALA A N 1
ATOM 738 C CA . ALA A 1 95 ? 37.214 -7.398 -44.449 1.00 54.56 95 ALA A CA 1
ATOM 739 C C . ALA A 1 95 ? 38.608 -7.901 -44.037 1.00 54.56 95 ALA A C 1
ATOM 741 O O . ALA A 1 95 ? 39.622 -7.491 -44.590 1.00 54.56 95 ALA A O 1
ATOM 742 N N . GLY A 1 96 ? 38.647 -8.744 -43.011 1.00 56.75 96 GLY A N 1
ATOM 743 C CA . GLY A 1 96 ? 39.676 -9.742 -42.794 1.00 56.75 96 GLY A CA 1
ATOM 744 C C . GLY A 1 96 ? 39.168 -11.035 -43.416 1.00 56.75 96 GLY A C 1
ATOM 745 O O . GLY A 1 96 ? 38.023 -11.407 -43.170 1.00 56.75 96 GLY A O 1
ATOM 746 N N . ASP A 1 97 ? 40.005 -11.606 -44.277 1.00 61.12 97 ASP A N 1
ATOM 747 C CA . ASP A 1 97 ? 39.842 -12.770 -45.153 1.00 61.12 97 ASP A CA 1
ATOM 748 C C . ASP A 1 97 ? 38.589 -13.656 -44.980 1.00 61.12 97 ASP A C 1
ATOM 750 O O . ASP A 1 97 ? 38.272 -14.092 -43.870 1.00 61.12 97 ASP A O 1
ATOM 754 N N . PRO A 1 98 ? 37.897 -14.007 -46.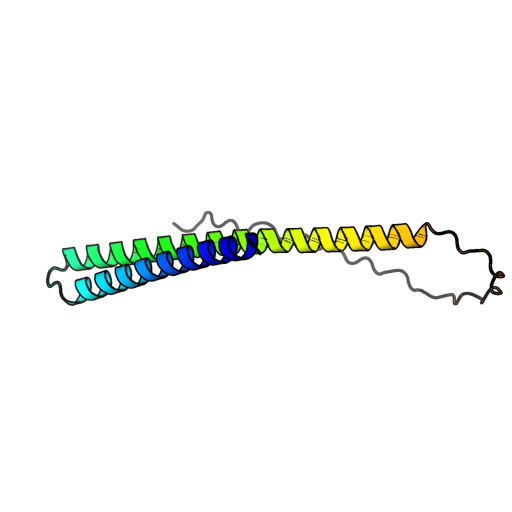086 1.00 61.38 98 PRO A N 1
ATOM 755 C CA . PRO A 1 98 ? 36.731 -14.878 -46.030 1.00 61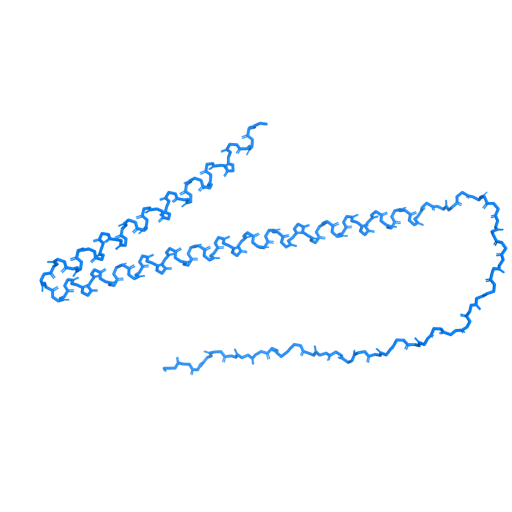.38 98 PRO A CA 1
ATOM 756 C C . PRO A 1 98 ? 37.115 -16.242 -45.431 1.00 61.38 98 PRO A C 1
ATOM 758 O O . PRO A 1 98 ? 37.963 -16.936 -46.003 1.00 61.38 98 PRO A O 1
ATOM 761 N N . PRO A 1 99 ? 36.496 -16.675 -44.316 1.00 58.22 99 PRO A N 1
ATOM 762 C CA . PRO A 1 99 ? 36.671 -18.036 -43.843 1.00 58.22 99 PRO A CA 1
ATOM 763 C C . PRO A 1 99 ? 36.066 -18.993 -44.872 1.00 58.22 99 PRO A C 1
ATOM 765 O O . PRO A 1 99 ? 34.968 -18.773 -45.391 1.00 58.22 99 PRO A O 1
ATOM 768 N N . ALA A 1 100 ? 36.832 -20.033 -45.196 1.00 55.38 100 ALA A N 1
ATOM 769 C CA . ALA A 1 100 ? 36.458 -21.059 -46.154 1.00 55.38 100 ALA A CA 1
ATOM 770 C C . ALA A 1 100 ? 35.072 -21.651 -45.822 1.00 55.38 100 ALA A C 1
ATOM 772 O O . ALA A 1 100 ? 34.740 -21.807 -44.645 1.00 55.38 100 ALA A O 1
ATOM 773 N N . PRO A 1 101 ? 34.260 -21.984 -46.840 1.00 58.69 101 PRO A N 1
ATOM 774 C CA . PRO A 1 101 ? 32.908 -22.487 -46.646 1.00 58.69 101 PRO A CA 1
ATOM 775 C C . PRO A 1 101 ? 32.938 -23.832 -45.911 1.00 58.69 101 PRO A C 1
ATOM 777 O O . PRO A 1 101 ? 33.206 -24.875 -46.506 1.00 58.69 101 PRO A O 1
ATOM 780 N N . GLU A 1 102 ? 32.635 -23.820 -44.614 1.00 63.75 102 GLU A N 1
ATOM 781 C CA . GLU A 1 102 ? 32.261 -25.036 -43.901 1.00 63.75 102 GLU A CA 1
ATOM 782 C C . GLU A 1 102 ? 30.898 -25.505 -44.418 1.00 63.75 102 GLU A C 1
ATOM 784 O O . GLU A 1 102 ? 29.900 -24.780 -44.402 1.00 63.75 102 GLU A O 1
ATOM 789 N N . CYS A 1 103 ? 30.882 -26.734 -44.933 1.00 64.38 103 CYS A N 1
ATOM 790 C CA . CYS A 1 103 ? 29.686 -27.394 -45.432 1.00 64.38 103 CYS A CA 1
ATOM 791 C C . CYS A 1 103 ? 28.612 -27.457 -44.338 1.00 64.38 103 CYS A C 1
ATOM 793 O O . CYS A 1 103 ? 28.802 -28.054 -43.280 1.00 64.38 103 CYS A O 1
ATOM 795 N N . ALA A 1 104 ? 27.464 -26.849 -44.630 1.00 59.22 104 ALA A N 1
ATOM 796 C CA . ALA A 1 104 ? 26.303 -26.801 -43.758 1.00 59.22 104 ALA A CA 1
ATOM 797 C C . ALA A 1 104 ? 25.770 -28.210 -43.420 1.00 59.22 104 ALA A C 1
ATOM 799 O O . ALA A 1 104 ? 25.550 -29.011 -44.334 1.00 59.22 104 ALA A O 1
ATOM 800 N N . PRO A 1 105 ? 25.46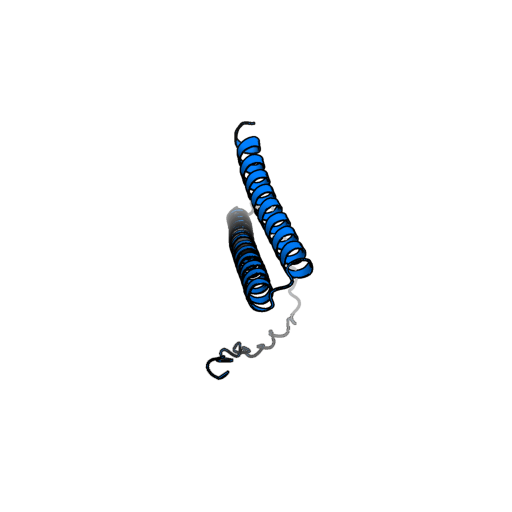2 -28.518 -42.145 1.00 56.25 105 PRO A N 1
ATOM 801 C CA . PRO A 1 105 ? 24.719 -29.721 -41.816 1.00 56.25 105 PRO A CA 1
ATOM 802 C C . PRO A 1 105 ? 23.247 -29.535 -42.205 1.00 56.25 105 PRO A C 1
ATOM 804 O O . PRO A 1 105 ? 22.510 -28.731 -41.629 1.00 56.25 105 PRO A O 1
ATOM 807 N N . ALA A 1 106 ? 22.812 -30.307 -43.199 1.00 57.75 106 ALA A N 1
ATOM 808 C CA . ALA A 1 106 ? 21.406 -30.516 -43.496 1.00 57.75 106 ALA A CA 1
ATOM 809 C C . ALA A 1 106 ? 20.734 -31.204 -42.297 1.00 57.75 106 ALA A C 1
ATOM 811 O O . ALA A 1 106 ? 21.112 -32.315 -41.933 1.00 57.75 106 ALA A O 1
ATOM 812 N N . GLY A 1 107 ? 19.729 -30.562 -41.691 1.00 57.94 107 GLY A N 1
ATOM 813 C CA . GLY A 1 107 ? 18.865 -31.251 -40.727 1.00 57.94 107 GLY A CA 1
ATOM 814 C C . GLY A 1 107 ? 18.333 -30.443 -39.550 1.00 57.94 107 GLY A C 1
ATOM 815 O O . GLY A 1 107 ? 18.187 -31.018 -38.476 1.00 57.94 107 GLY A O 1
ATOM 816 N N . GLN A 1 108 ? 17.995 -29.157 -39.702 1.00 55.97 108 GLN A N 1
ATOM 817 C CA . GLN A 1 108 ? 17.110 -28.529 -38.712 1.00 55.97 108 GLN A CA 1
ATOM 818 C C . GLN A 1 108 ? 15.650 -28.920 -39.004 1.00 55.97 108 GLN A C 1
ATOM 820 O O . GLN A 1 108 ? 15.112 -28.510 -40.036 1.00 55.97 108 GLN A O 1
ATOM 825 N N . PRO A 1 109 ? 14.986 -29.713 -38.139 1.00 60.62 109 PRO A N 1
ATOM 826 C CA . PRO A 1 109 ? 13.568 -30.000 -38.289 1.00 60.62 109 PRO A CA 1
ATOM 827 C C . PRO A 1 109 ? 12.753 -28.720 -38.081 1.00 60.62 109 PRO A C 1
ATOM 829 O O . PRO A 1 109 ? 12.968 -27.963 -37.134 1.00 60.62 109 PRO A O 1
ATOM 832 N N . ALA A 1 110 ? 11.802 -28.495 -38.986 1.00 62.53 110 ALA A N 1
ATOM 833 C CA . ALA A 1 110 ? 10.917 -27.342 -38.978 1.00 62.53 110 ALA A CA 1
ATOM 834 C C . ALA A 1 110 ? 10.206 -27.173 -37.616 1.00 62.53 110 ALA A C 1
ATOM 836 O O . ALA A 1 110 ? 9.716 -28.157 -37.047 1.00 62.53 110 ALA A O 1
ATOM 837 N N . PRO A 1 111 ? 10.098 -25.938 -37.093 1.00 58.84 111 PRO A N 1
ATOM 838 C CA . PRO A 1 111 ? 9.448 -25.678 -35.817 1.00 58.84 111 PRO A CA 1
ATOM 839 C C . PRO A 1 111 ? 7.975 -26.105 -35.860 1.00 58.84 111 PRO A C 1
ATOM 841 O O . PRO A 1 111 ? 7.179 -25.625 -36.671 1.00 58.84 111 PRO A O 1
ATOM 844 N N . LYS A 1 112 ? 7.603 -27.013 -34.951 1.00 68.00 112 LYS A N 1
ATOM 845 C CA . LYS A 1 112 ? 6.217 -27.423 -34.701 1.00 68.00 112 LYS A CA 1
ATOM 846 C C . LYS A 1 112 ? 5.409 -26.174 -34.327 1.00 68.00 112 LYS A C 1
ATOM 848 O O . LYS A 1 112 ? 5.665 -25.564 -33.291 1.00 68.00 112 LYS A O 1
ATOM 853 N N . ARG A 1 113 ? 4.434 -25.791 -35.161 1.00 65.19 113 ARG A N 1
ATOM 854 C CA . ARG A 1 113 ? 3.465 -24.727 -34.847 1.00 65.19 113 ARG A CA 1
ATOM 855 C C . ARG A 1 113 ? 2.778 -25.066 -33.525 1.00 65.19 113 ARG A C 1
ATOM 857 O O . ARG A 1 113 ? 1.978 -25.996 -33.472 1.00 65.19 113 ARG A O 1
ATOM 864 N N . VAL A 1 114 ? 3.087 -24.321 -32.468 1.00 59.12 114 VAL A N 1
ATOM 865 C CA . VAL A 1 114 ? 2.326 -24.363 -31.218 1.00 59.12 114 VAL A CA 1
ATOM 866 C C . VAL A 1 114 ? 1.004 -23.638 -31.489 1.00 59.12 114 VAL A C 1
ATOM 868 O O . VAL A 1 114 ? 1.032 -22.448 -31.808 1.00 59.12 114 VAL A O 1
ATOM 871 N N . PRO A 1 115 ? -0.155 -24.317 -31.440 1.00 63.47 115 PRO A N 1
ATOM 872 C CA . PRO A 1 115 ? -1.432 -23.652 -31.639 1.00 63.47 115 PRO A CA 1
ATOM 873 C C . PRO A 1 115 ? -1.649 -22.607 -30.539 1.00 63.47 115 PRO A C 1
ATOM 875 O O . PRO A 1 115 ? -1.554 -22.906 -29.348 1.00 63.47 115 PRO A O 1
ATOM 878 N N . ASN A 1 116 ? -1.936 -21.380 -30.976 1.00 60.22 116 ASN A N 1
ATOM 879 C CA . ASN A 1 116 ? -2.330 -20.238 -30.157 1.00 60.22 116 ASN A CA 1
ATOM 880 C C . ASN A 1 116 ? -3.382 -20.657 -29.122 1.00 60.22 116 ASN A C 1
ATOM 882 O O . ASN A 1 116 ? -4.543 -20.892 -29.464 1.00 60.22 116 ASN A O 1
ATOM 886 N N . ARG A 1 117 ? -3.000 -20.715 -27.843 1.00 58.03 117 ARG A N 1
ATOM 887 C CA . ARG A 1 117 ? -3.979 -20.746 -26.758 1.00 58.03 117 ARG A CA 1
ATOM 888 C C . ARG A 1 117 ? -4.512 -19.326 -26.608 1.00 58.03 117 ARG A C 1
ATOM 890 O O . ARG A 1 117 ? -3.806 -18.456 -26.108 1.00 58.03 117 ARG A O 1
ATOM 897 N N . ARG A 1 118 ? -5.745 -19.093 -27.069 1.00 63.19 118 ARG A N 1
ATOM 898 C CA . ARG A 1 118 ? -6.531 -17.920 -26.662 1.00 63.19 118 ARG A CA 1
ATOM 899 C C . ARG A 1 118 ? -6.502 -17.857 -25.129 1.00 63.19 118 ARG A C 1
ATOM 901 O O . ARG A 1 118 ? -6.876 -18.860 -24.515 1.00 63.19 118 ARG A O 1
ATOM 908 N N . PRO A 1 119 ? -6.081 -16.751 -24.497 1.00 55.41 119 PRO A N 1
ATOM 909 C CA . PRO A 1 119 ? -6.402 -16.555 -23.096 1.00 55.41 119 PRO A CA 1
ATOM 910 C C . PRO A 1 119 ? -7.931 -16.548 -22.987 1.00 55.41 119 PRO A C 1
ATOM 912 O O . PRO A 1 119 ? -8.616 -15.857 -23.741 1.00 55.41 119 PRO A O 1
ATOM 915 N N . LEU A 1 120 ? -8.455 -17.412 -22.118 1.00 59.66 120 LEU A N 1
ATOM 916 C CA . LEU A 1 120 ? -9.855 -17.429 -21.712 1.00 59.66 120 LEU A CA 1
ATOM 917 C C . LEU A 1 120 ? -10.146 -16.108 -20.996 1.00 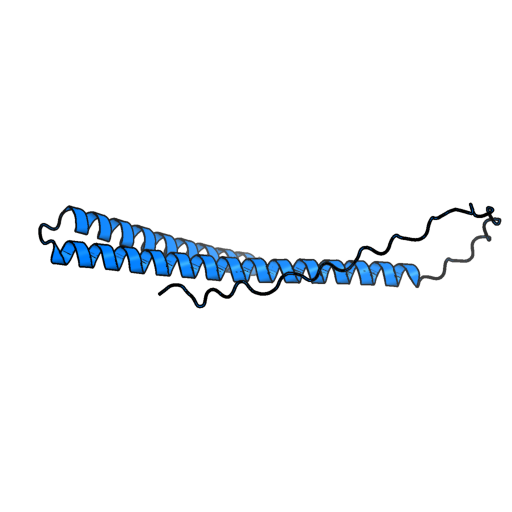59.66 120 LEU A C 1
ATOM 919 O O . LEU A 1 120 ? -10.019 -16.000 -19.780 1.00 59.66 120 LEU A O 1
ATOM 923 N N . ASP A 1 121 ? -10.491 -15.094 -21.780 1.00 64.25 121 ASP A N 1
ATOM 924 C CA . ASP A 1 121 ? -11.186 -13.921 -21.288 1.00 64.25 121 ASP A CA 1
ATOM 925 C C . ASP A 1 121 ? -12.577 -14.341 -20.801 1.00 64.25 121 ASP A C 1
ATOM 927 O O . ASP A 1 121 ? -13.288 -15.088 -21.478 1.00 64.25 121 ASP A O 1
ATOM 931 N N . ARG A 1 122 ? -12.967 -13.748 -19.667 1.00 57.94 122 ARG A N 1
ATOM 932 C CA . ARG A 1 122 ? -14.287 -13.762 -19.007 1.00 57.94 122 ARG A CA 1
ATOM 933 C C . ARG A 1 122 ? -14.538 -14.889 -18.002 1.00 57.94 122 ARG A C 1
ATOM 935 O O . ARG A 1 122 ? -15.154 -15.905 -18.300 1.00 57.94 122 ARG A O 1
ATOM 942 N N . LEU A 1 123 ? -14.242 -14.579 -16.742 1.00 58.06 123 LEU A N 1
ATOM 943 C CA . LEU A 1 123 ? -15.183 -14.865 -15.660 1.00 58.06 123 LEU A CA 1
ATOM 944 C C . LEU A 1 123 ? -15.742 -13.528 -15.168 1.00 58.06 123 LEU A C 1
ATOM 946 O O . LEU A 1 123 ? -15.137 -12.821 -14.364 1.00 58.06 123 LEU A O 1
ATOM 950 N N . ASP A 1 124 ? -16.879 -13.177 -15.757 1.00 60.53 124 ASP A N 1
ATOM 951 C CA . ASP A 1 124 ? -17.752 -12.091 -15.342 1.00 60.53 124 ASP A CA 1
ATOM 952 C C . ASP A 1 124 ? -18.237 -12.364 -13.905 1.00 60.53 124 ASP A C 1
ATOM 954 O O . ASP A 1 124 ? -18.834 -13.405 -13.628 1.00 60.53 124 ASP A O 1
ATOM 958 N N . ARG A 1 125 ? -17.921 -11.466 -12.965 1.00 58.38 125 ARG A N 1
ATOM 959 C CA . ARG A 1 125 ? -18.360 -11.541 -11.558 1.00 58.38 125 ARG A CA 1
ATOM 960 C C . ARG A 1 125 ? -19.668 -10.769 -11.319 1.00 58.38 125 ARG A C 1
ATOM 962 O O . ARG A 1 125 ? -19.949 -10.381 -10.189 1.00 58.38 125 ARG A O 1
ATOM 969 N N . SER A 1 126 ? -20.495 -10.570 -12.344 1.00 57.88 126 SER A N 1
ATOM 970 C CA . SER A 1 126 ? -21.798 -9.885 -12.269 1.00 57.88 126 SER A CA 1
ATOM 971 C C . SER A 1 126 ? -22.934 -10.714 -11.630 1.00 57.88 126 SER A C 1
ATOM 973 O O . SER A 1 126 ? -24.097 -10.579 -12.005 1.00 57.88 126 SER A O 1
ATOM 975 N N . GLY A 1 127 ? -22.634 -11.576 -10.649 1.00 57.56 127 GLY A N 1
ATOM 976 C CA . GLY A 1 127 ? -23.591 -12.584 -10.174 1.00 57.56 127 GLY A CA 1
ATOM 977 C C . GLY A 1 127 ? -23.526 -12.989 -8.703 1.00 57.56 127 GLY A C 1
ATOM 978 O O . GLY A 1 127 ? -23.924 -14.107 -8.398 1.00 57.56 127 GLY A O 1
ATOM 979 N N . TRP A 1 128 ? -23.037 -12.146 -7.789 1.00 46.22 128 TRP A N 1
ATOM 980 C CA . TRP A 1 128 ? -23.264 -12.354 -6.349 1.00 46.22 128 TRP A CA 1
ATOM 981 C C . TRP A 1 128 ? -24.233 -11.279 -5.847 1.00 46.22 128 TRP A C 1
ATOM 983 O O . TRP A 1 128 ? -23.847 -10.133 -5.622 1.00 46.22 128 TRP A O 1
ATOM 993 N N . LYS A 1 129 ? -25.512 -11.667 -5.792 1.00 51.28 129 LYS A N 1
ATOM 994 C CA . LYS A 1 129 ? -26.577 -11.014 -5.021 1.00 51.28 129 LYS A CA 1
ATOM 995 C C . LYS A 1 129 ? -26.523 -11.502 -3.581 1.00 51.28 129 LYS A C 1
ATOM 997 O O . LYS A 1 129 ? -26.214 -12.701 -3.403 1.00 51.28 129 LYS A O 1
#

Radius of gyration: 30.02 Å; chains: 1; bounding box: 66×48×74 Å

Sequence (129 aa):
MWTLKLMFAGVLQEALTFGIAAITIAVLLLAAWFVPSVRLKRVCLSLAAAVGIATFAYGVGVQHEYDRRIARERVLERQADEARQRAERTIPPVAGDPPAPECAPAGQPAPKRVPNRRPLDRLDRSGWK

Foldseek 3Di:
DVVVVVVVVVVVVLVVVLVVLVVLLVVLCVCLVPDPDPVSVVVSVVVSVVSVVVNVVVVVVVVVVVVVVVVVVVVVVVVVVVVVVVVVVPPPPPDDDDDDDDDDDPDDPDDDPDPDDDPPPDPDPPDDD

Secondary structure (DSSP, 8-state):
--SHHHHHHHHHHHHHHHHHHHHHHHHHHHHHHH---HHHHHHHHHHHHHHHHHHHHHHHHHHHHHHHHHHHHHHHHHHHHHHHHHHHHTSPPP---PPP-PPP----PPP--------------TT--

pLDDT: mean 78.24, std 16.43, range [44.91, 97.5]